Protein AF-A0AAU4G7V6-F1 (afdb_monomer_lite)

Foldseek 3Di:
DPLVVLVVLCVPLVVVLVVLLVVLVVQQVVCVVVVHDRDPSSVVSNVSSVVSVVVSVVSCVVSVD

Secondary structure (DSSP, 8-state):
--HHHHHHHHHHHHHHHHHHHHHHHHHHHHHHHTTPPPPHHHHHHHHHHHHHHHHHHHHHHHHT-

Structure (mmCIF, N/CA/C/O backbone):
data_AF-A0AAU4G7V6-F1
#
_entry.id   AF-A0AAU4G7V6-F1
#
loop_
_atom_site.group_PDB
_atom_site.id
_atom_site.type_symbol
_atom_site.label_atom_id
_atom_site.label_alt_id
_atom_site.label_comp_id
_atom_site.label_asym_id
_atom_site.label_entity_id
_atom_site.label_seq_id
_atom_site.pdbx_PDB_ins_code
_atom_site.Cartn_x
_atom_site.Cartn_y
_atom_site.Cartn_z
_atom_site.occupancy
_atom_site.B_iso_or_equiv
_atom_site.auth_seq_id
_atom_site.auth_comp_id
_atom_site.auth_asym_id
_atom_site.auth_atom_id
_atom_site.pdbx_PDB_model_num
ATOM 1 N N . MET A 1 1 ? 19.905 -3.058 -14.437 1.00 57.78 1 MET A N 1
ATOM 2 C CA . MET A 1 1 ? 18.664 -3.867 -14.339 1.00 57.78 1 MET A CA 1
ATOM 3 C C . MET A 1 1 ? 17.885 -3.668 -15.625 1.00 57.78 1 MET A C 1
ATOM 5 O O . MET A 1 1 ? 17.958 -2.573 -16.161 1.00 57.78 1 MET A O 1
ATOM 9 N N . ASN A 1 2 ? 17.216 -4.690 -16.168 1.00 77.25 2 ASN A N 1
ATOM 10 C CA . ASN A 1 2 ? 16.453 -4.504 -17.407 1.00 77.25 2 ASN A CA 1
ATOM 11 C C . ASN A 1 2 ? 15.274 -3.548 -17.117 1.00 77.25 2 ASN A C 1
ATOM 13 O O . ASN A 1 2 ? 14.457 -3.903 -16.263 1.00 77.25 2 ASN A O 1
ATOM 17 N N . PRO A 1 3 ? 15.178 -2.365 -17.754 1.00 69.31 3 PRO A N 1
ATOM 18 C CA . PRO A 1 3 ? 14.141 -1.369 -17.458 1.00 69.31 3 PRO A CA 1
ATOM 19 C C . PRO A 1 3 ? 12.724 -1.940 -17.579 1.00 69.31 3 PRO A C 1
ATOM 21 O O . PRO A 1 3 ? 11.861 -1.640 -16.761 1.00 69.31 3 PRO A O 1
ATOM 24 N N . VAL A 1 4 ? 12.522 -2.881 -18.505 1.00 75.50 4 VAL A N 1
ATOM 25 C CA . VAL A 1 4 ? 11.258 -3.613 -18.666 1.00 75.50 4 VAL A CA 1
ATOM 26 C C . VAL A 1 4 ? 10.870 -4.366 -17.385 1.00 75.50 4 VAL A C 1
ATOM 28 O O . VAL A 1 4 ? 9.710 -4.376 -16.997 1.00 75.50 4 VAL A O 1
ATOM 31 N N . MET A 1 5 ? 11.826 -4.962 -16.669 1.00 75.00 5 MET A N 1
ATOM 32 C CA . MET A 1 5 ? 11.542 -5.723 -15.445 1.00 75.00 5 MET A CA 1
ATOM 33 C C . MET A 1 5 ? 11.085 -4.823 -14.286 1.00 75.00 5 MET A C 1
ATOM 35 O O . MET A 1 5 ? 10.238 -5.230 -13.495 1.00 75.00 5 MET A O 1
ATOM 39 N N . ILE A 1 6 ? 11.626 -3.604 -14.191 1.00 71.75 6 ILE A N 1
ATOM 40 C CA . ILE A 1 6 ? 11.227 -2.613 -13.176 1.00 71.75 6 ILE A CA 1
ATOM 41 C C . ILE A 1 6 ? 9.815 -2.092 -13.462 1.00 71.75 6 ILE A C 1
ATOM 43 O O . ILE A 1 6 ? 9.022 -1.919 -12.533 1.00 71.75 6 ILE A O 1
ATOM 47 N N . ASP A 1 7 ? 9.487 -1.902 -14.738 1.00 78.19 7 ASP A N 1
ATOM 48 C CA . ASP A 1 7 ? 8.186 -1.397 -15.173 1.00 78.19 7 ASP A CA 1
ATOM 49 C C . ASP A 1 7 ? 7.066 -2.413 -14.892 1.00 78.19 7 ASP A C 1
ATOM 51 O O . ASP A 1 7 ? 6.056 -2.100 -14.257 1.00 78.19 7 ASP A O 1
ATOM 55 N N . TRP A 1 8 ? 7.306 -3.687 -15.225 1.00 80.44 8 TRP A N 1
ATOM 56 C CA . TRP A 1 8 ? 6.398 -4.787 -14.885 1.00 80.44 8 TRP A CA 1
ATOM 57 C C . TRP A 1 8 ? 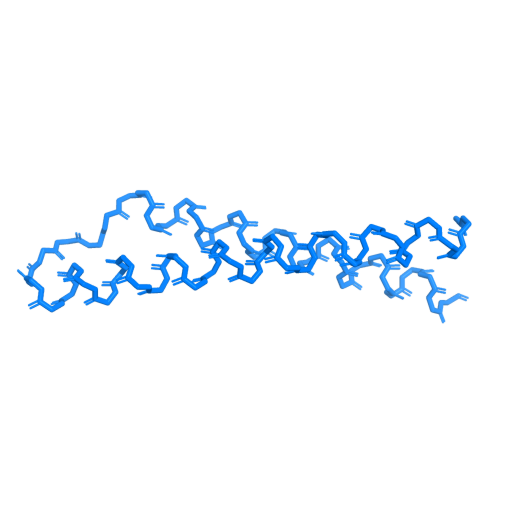6.217 -4.958 -13.375 1.00 80.44 8 TRP A C 1
ATOM 59 O O . TRP A 1 8 ? 5.099 -5.180 -12.905 1.00 80.44 8 TRP A O 1
ATOM 69 N N . LEU A 1 9 ? 7.295 -4.831 -12.593 1.00 75.94 9 LEU A N 1
ATOM 70 C CA . LEU A 1 9 ? 7.198 -4.930 -11.141 1.00 75.94 9 LEU A CA 1
ATOM 71 C C . LEU A 1 9 ? 6.403 -3.758 -10.555 1.00 75.94 9 LEU A C 1
ATOM 73 O O . LEU A 1 9 ? 5.568 -3.977 -9.685 1.00 75.94 9 LEU A O 1
ATOM 77 N N . SER A 1 10 ? 6.602 -2.537 -11.054 1.00 77.12 10 SER A N 1
ATOM 78 C CA . SER A 1 10 ? 5.829 -1.364 -10.631 1.00 77.12 10 SER A CA 1
ATOM 79 C C . SER A 1 10 ? 4.346 -1.516 -10.961 1.00 77.12 10 SER A C 1
ATOM 81 O O . SER A 1 10 ? 3.507 -1.269 -10.097 1.00 77.12 10 SER A O 1
ATOM 83 N N . ILE A 1 11 ? 4.014 -2.005 -12.159 1.00 82.12 11 ILE A N 1
ATOM 84 C CA . ILE A 1 11 ? 2.632 -2.265 -12.589 1.00 82.12 11 ILE A CA 1
ATOM 85 C C . ILE A 1 11 ? 1.906 -3.249 -11.668 1.00 82.12 11 ILE A C 1
ATOM 87 O O . ILE A 1 11 ? 0.712 -3.087 -11.430 1.00 82.12 11 ILE A O 1
ATOM 91 N N . VAL A 1 12 ? 2.599 -4.256 -11.135 1.00 80.00 12 VAL A N 1
ATOM 92 C CA . VAL A 1 12 ? 1.991 -5.265 -10.252 1.00 80.00 12 VAL A CA 1
ATOM 93 C C . VAL A 1 12 ? 2.007 -4.818 -8.791 1.00 80.00 12 VAL A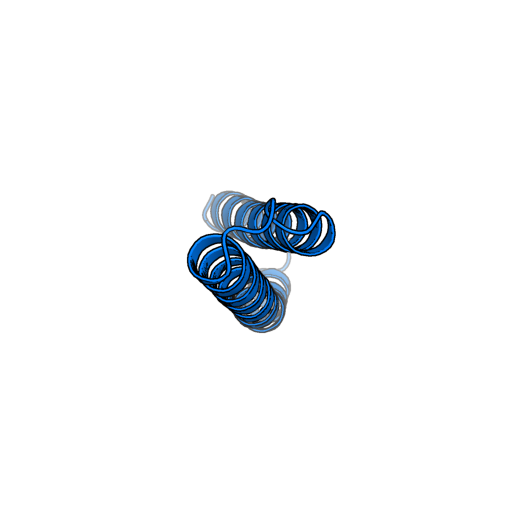 C 1
ATOM 95 O O . VAL A 1 12 ? 1.013 -4.949 -8.077 1.00 80.00 12 VAL A O 1
ATOM 98 N N . LEU A 1 13 ? 3.126 -4.270 -8.325 1.00 77.31 13 LEU A N 1
ATOM 99 C CA . LEU A 1 13 ? 3.342 -3.973 -6.913 1.00 77.31 13 LEU A CA 1
ATOM 100 C C . LEU A 1 13 ? 2.648 -2.672 -6.482 1.00 77.31 13 LEU A C 1
ATOM 102 O O . LEU A 1 13 ? 2.206 -2.573 -5.336 1.00 77.31 13 LEU A O 1
ATOM 106 N N . ALA A 1 14 ? 2.484 -1.702 -7.389 1.00 77.88 14 ALA A N 1
ATOM 107 C CA . ALA A 1 14 ? 1.773 -0.453 -7.110 1.00 77.88 14 ALA A CA 1
ATOM 108 C C . ALA A 1 14 ? 0.291 -0.670 -6.749 1.00 77.88 14 ALA A C 1
ATOM 110 O O . ALA A 1 14 ? -0.122 -0.204 -5.682 1.00 77.88 14 ALA A O 1
ATOM 111 N N . PRO A 1 15 ? -0.530 -1.389 -7.545 1.00 83.19 15 PRO A N 1
ATOM 112 C CA . PRO A 1 15 ? -1.922 -1.635 -7.182 1.00 83.19 15 PRO A CA 1
ATOM 113 C C . PRO A 1 15 ? -2.044 -2.481 -5.911 1.00 83.19 15 PRO A C 1
ATOM 115 O O . PRO A 1 15 ? -2.908 -2.193 -5.086 1.00 83.19 15 PRO A O 1
ATOM 118 N N . ILE A 1 16 ? -1.153 -3.457 -5.687 1.00 82.56 16 ILE A N 1
ATOM 119 C CA . ILE A 1 16 ? -1.128 -4.251 -4.445 1.00 82.56 16 ILE A CA 1
ATOM 120 C C . ILE A 1 16 ? -0.860 -3.353 -3.229 1.00 82.56 16 ILE A C 1
ATOM 122 O O . ILE A 1 16 ? -1.592 -3.416 -2.238 1.00 82.56 16 ILE A O 1
ATOM 126 N N . GLY A 1 17 ? 0.147 -2.480 -3.316 1.00 78.00 17 GLY A N 1
ATOM 127 C CA . GLY A 1 17 ? 0.469 -1.509 -2.271 1.00 78.00 17 GLY A CA 1
ATOM 128 C C . GLY A 1 17 ? -0.696 -0.558 -1.987 1.00 78.00 17 GLY A C 1
ATOM 129 O O . GLY A 1 17 ? -1.065 -0.364 -0.828 1.00 78.00 17 GLY A O 1
ATOM 130 N N . CYS A 1 18 ? -1.340 -0.034 -3.034 1.00 81.00 18 CYS A N 1
ATOM 131 C CA . CYS A 1 18 ? -2.524 0.817 -2.910 1.00 81.00 18 CYS A CA 1
ATOM 132 C C . CYS A 1 18 ? -3.695 0.094 -2.234 1.00 81.00 18 CYS A C 1
ATOM 134 O O . CYS A 1 18 ? -4.288 0.643 -1.307 1.00 81.00 18 CYS A O 1
ATOM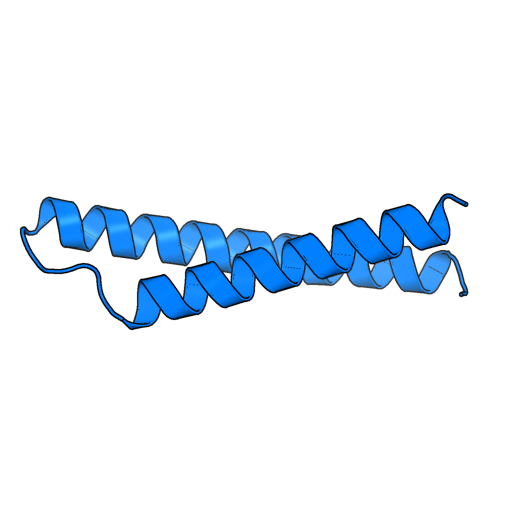 136 N N . ILE A 1 19 ? -4.015 -1.140 -2.636 1.00 84.31 19 ILE A N 1
ATOM 137 C CA . ILE A 1 19 ? -5.110 -1.919 -2.037 1.00 84.31 19 ILE A CA 1
ATOM 138 C C . ILE A 1 19 ? -4.841 -2.174 -0.550 1.00 84.31 19 ILE A C 1
ATOM 140 O O . ILE A 1 19 ? -5.741 -2.002 0.275 1.00 84.31 19 ILE A O 1
ATOM 144 N N . LEU A 1 20 ? -3.606 -2.528 -0.182 1.00 77.50 20 LEU A N 1
ATOM 145 C CA . LEU A 1 20 ? -3.220 -2.739 1.215 1.00 77.50 20 LEU A CA 1
ATOM 146 C C . LEU A 1 20 ? -3.330 -1.457 2.048 1.00 77.50 20 LEU A C 1
ATOM 148 O O . LEU A 1 20 ? -3.860 -1.503 3.161 1.00 77.50 20 LEU A O 1
ATOM 152 N N . LEU A 1 21 ? -2.895 -0.314 1.509 1.00 77.69 21 LEU A N 1
ATOM 153 C CA . LEU A 1 21 ? -3.012 0.986 2.174 1.00 77.69 21 LEU A CA 1
ATOM 154 C C . LEU A 1 21 ? -4.472 1.412 2.343 1.00 77.69 21 LEU A C 1
ATOM 156 O O . LEU A 1 21 ? -4.860 1.842 3.429 1.00 77.69 21 LEU A O 1
ATOM 160 N N . ILE A 1 22 ? -5.302 1.246 1.310 1.00 81.69 22 ILE A N 1
ATOM 161 C CA . ILE A 1 22 ? -6.736 1.552 1.372 1.00 81.69 22 ILE A CA 1
ATOM 162 C C . ILE A 1 22 ? -7.418 0.650 2.406 1.00 81.69 22 ILE A C 1
ATOM 164 O O . ILE A 1 22 ? -8.143 1.145 3.269 1.00 81.69 22 ILE A O 1
ATOM 16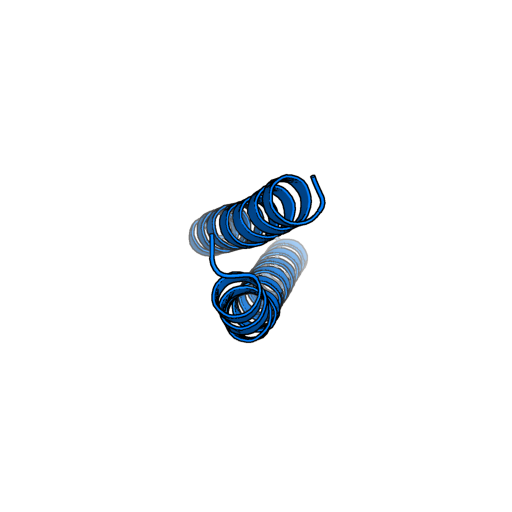8 N N . ALA A 1 23 ? -7.145 -0.656 2.394 1.00 78.50 23 ALA A N 1
ATOM 169 C CA . ALA A 1 23 ? -7.701 -1.594 3.367 1.00 78.50 23 ALA A CA 1
ATOM 170 C C . ALA A 1 23 ? -7.267 -1.266 4.808 1.00 78.50 23 ALA A C 1
ATOM 172 O O . ALA A 1 23 ? -8.090 -1.314 5.729 1.00 78.50 23 ALA A O 1
ATOM 173 N N . ALA A 1 24 ? -6.001 -0.888 5.012 1.00 78.00 24 ALA A N 1
ATOM 174 C CA . ALA A 1 24 ? -5.490 -0.442 6.305 1.00 78.00 24 ALA A CA 1
ATOM 175 C C . ALA A 1 24 ? -6.189 0.840 6.778 1.00 78.00 24 ALA A C 1
ATOM 177 O O . ALA A 1 24 ? -6.613 0.923 7.934 1.00 78.00 24 ALA A O 1
ATOM 178 N N . LEU A 1 25 ? -6.369 1.818 5.885 1.00 78.94 25 LEU A N 1
ATOM 179 C CA . LEU A 1 25 ? -7.067 3.070 6.173 1.00 78.94 25 LEU A CA 1
ATOM 180 C C . LEU A 1 25 ? -8.529 2.829 6.544 1.00 78.94 25 LEU A C 1
ATOM 182 O O . LEU A 1 25 ? -8.990 3.362 7.552 1.00 78.94 25 LEU A O 1
ATOM 186 N N . VAL A 1 26 ? -9.244 1.994 5.788 1.00 83.50 26 VAL A N 1
ATOM 187 C CA . VAL A 1 26 ? -10.648 1.656 6.057 1.00 83.50 26 VAL A CA 1
ATOM 188 C C . VAL A 1 26 ? -10.787 0.953 7.408 1.00 83.50 26 VAL A C 1
ATOM 190 O O . VAL A 1 26 ? -11.608 1.371 8.224 1.00 83.50 26 VAL A O 1
ATOM 193 N N . LYS A 1 27 ? -9.949 -0.051 7.703 1.00 78.00 27 LYS A N 1
ATOM 194 C CA . LYS A 1 27 ? -9.972 -0.744 9.004 1.00 78.00 27 LYS A CA 1
ATOM 195 C C . LYS A 1 27 ? -9.642 0.189 10.166 1.00 78.00 27 LYS A C 1
ATOM 197 O O . LYS A 1 27 ? -10.311 0.136 11.195 1.00 78.00 27 LYS A O 1
ATOM 202 N N . THR A 1 28 ? -8.653 1.066 9.999 1.00 77.44 28 THR A N 1
ATOM 203 C CA . THR A 1 28 ? -8.276 2.044 11.031 1.00 77.44 28 THR A CA 1
ATOM 204 C C . THR A 1 28 ? -9.404 3.043 11.271 1.00 77.44 28 THR A C 1
ATOM 206 O O . THR A 1 28 ? -9.796 3.261 12.412 1.00 77.44 28 THR A O 1
ATOM 209 N N . ARG A 1 29 ? -9.989 3.601 10.203 1.00 78.88 29 ARG A N 1
ATOM 210 C CA . ARG A 1 29 ? -11.128 4.531 10.281 1.00 78.88 29 ARG A CA 1
ATOM 211 C C . ARG A 1 29 ? -12.340 3.873 10.932 1.00 78.88 29 ARG A C 1
ATOM 213 O O . ARG A 1 29 ? -12.965 4.498 11.781 1.00 78.88 29 ARG A O 1
ATOM 220 N N . SER A 1 30 ? -12.648 2.627 10.570 1.00 79.94 30 SER A N 1
ATOM 221 C CA . SER A 1 30 ? -13.760 1.869 11.150 1.00 79.94 30 SER A CA 1
ATOM 222 C C . SER A 1 30 ? -13.566 1.623 12.647 1.00 79.94 30 SER A C 1
ATOM 224 O O . SER A 1 30 ? -14.510 1.793 13.411 1.00 79.94 30 SER A O 1
ATOM 226 N N . ALA A 1 31 ? -12.353 1.264 13.078 1.00 76.06 31 ALA A N 1
ATOM 227 C CA . ALA A 1 31 ? -12.048 1.044 14.491 1.00 76.06 31 ALA A CA 1
ATOM 228 C C . ALA A 1 31 ? -12.116 2.339 15.311 1.00 76.06 31 ALA A C 1
ATOM 230 O O . ALA A 1 31 ? -12.747 2.357 16.363 1.00 76.06 31 ALA A O 1
ATOM 231 N N . VAL A 1 32 ? -11.570 3.439 14.775 1.00 78.31 32 VAL A N 1
ATOM 232 C CA . VAL A 1 32 ? -11.669 4.775 15.387 1.00 78.31 32 VAL A CA 1
ATOM 233 C C . VAL A 1 32 ? -13.131 5.206 15.523 1.00 78.31 32 VAL A C 1
ATOM 235 O O . VAL A 1 32 ? -13.528 5.682 16.582 1.00 78.31 32 VAL A O 1
ATOM 238 N N . LYS A 1 33 ? -13.957 4.993 14.487 1.00 80.19 33 LYS A N 1
ATOM 239 C CA . LYS A 1 33 ? -15.400 5.291 14.540 1.00 80.19 33 LYS A CA 1
ATOM 240 C C . LYS A 1 33 ? -16.141 4.442 15.575 1.00 80.19 33 LYS A C 1
ATOM 242 O O . LYS A 1 33 ? -17.106 4.915 16.158 1.00 80.19 33 LYS A O 1
ATOM 247 N N . ALA A 1 34 ? -15.693 3.207 15.788 1.00 81.69 34 ALA A N 1
ATOM 248 C CA . ALA A 1 34 ? -16.245 2.294 16.783 1.00 81.69 34 ALA A CA 1
ATOM 249 C C . ALA A 1 34 ? -15.717 2.550 18.210 1.00 81.69 34 ALA A C 1
ATOM 251 O O . ALA A 1 34 ? -16.090 1.817 19.120 1.00 81.69 34 ALA A O 1
ATOM 252 N N . GLY A 1 35 ? -14.830 3.535 18.413 1.00 79.62 35 GLY A N 1
ATOM 253 C CA . GLY A 1 35 ? -14.187 3.792 19.707 1.00 79.62 35 GLY A CA 1
ATOM 254 C C . GLY A 1 35 ? -13.240 2.676 20.162 1.00 79.62 35 GLY A C 1
ATOM 255 O O . GLY A 1 35 ? -12.801 2.673 21.309 1.00 79.62 35 GLY A O 1
ATOM 256 N N . ASN A 1 36 ? -12.919 1.732 19.274 1.00 74.75 36 ASN A N 1
ATOM 257 C CA . ASN A 1 36 ? -12.042 0.609 19.565 1.00 74.75 36 ASN A CA 1
ATOM 258 C C . ASN A 1 36 ? -10.583 0.960 19.237 1.00 74.75 36 ASN A C 1
ATOM 260 O O . ASN A 1 36 ? -10.318 1.706 18.286 1.00 74.75 36 ASN A O 1
ATOM 264 N N . PRO A 1 37 ? -9.611 0.396 19.977 1.00 71.50 37 PRO A N 1
ATOM 265 C CA . PRO A 1 37 ? -8.203 0.560 19.650 1.00 71.50 37 PRO A CA 1
ATOM 266 C C . PRO A 1 37 ? -7.932 0.067 18.223 1.00 71.50 37 PRO A C 1
ATOM 268 O O . PRO A 1 37 ? -8.495 -0.933 17.770 1.00 71.50 37 PRO A O 1
ATOM 271 N N . ALA A 1 38 ? -7.072 0.789 17.500 1.00 67.56 38 ALA A N 1
ATOM 272 C CA . ALA A 1 38 ? -6.756 0.465 16.114 1.00 67.56 38 ALA A CA 1
ATOM 273 C C . ALA A 1 38 ? -6.253 -0.990 16.004 1.00 67.56 38 ALA A C 1
ATOM 275 O O . ALA A 1 38 ? -5.311 -1.361 16.715 1.00 67.56 38 ALA A O 1
ATOM 276 N N . PRO A 1 39 ? -6.848 -1.822 15.129 1.00 72.69 39 PRO A N 1
ATOM 277 C CA . PRO A 1 39 ? -6.548 -3.242 15.084 1.00 72.69 39 PRO A CA 1
ATOM 278 C C . PRO A 1 39 ? -5.089 -3.461 14.684 1.00 72.69 39 PRO A C 1
ATOM 280 O O . PRO A 1 39 ? -4.590 -2.830 13.750 1.00 72.69 39 PRO A O 1
ATOM 283 N N . ALA A 1 40 ? -4.409 -4.395 15.357 1.00 76.62 40 ALA A N 1
ATOM 284 C CA . ALA A 1 40 ? -3.016 -4.739 15.061 1.00 76.62 40 ALA A CA 1
ATOM 285 C C . ALA A 1 40 ? -2.815 -5.104 13.577 1.00 76.62 40 ALA A C 1
ATOM 287 O O . ALA A 1 40 ? -1.813 -4.731 12.969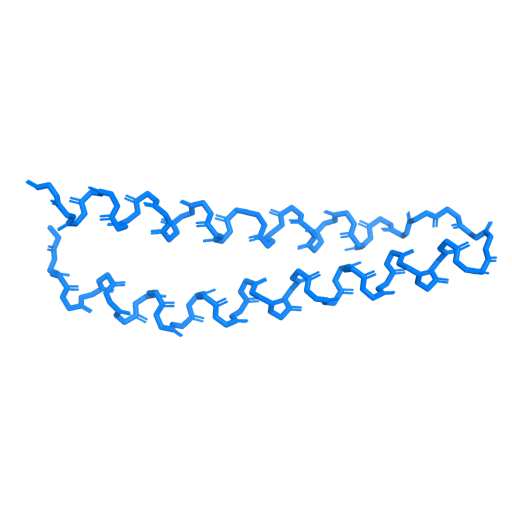 1.00 76.62 40 ALA A O 1
ATOM 288 N N . SER A 1 41 ? -3.822 -5.731 12.959 1.00 72.25 41 SER A N 1
ATOM 289 C CA . SER A 1 41 ? -3.835 -6.046 11.528 1.00 72.25 41 SER A CA 1
ATOM 290 C C . SER A 1 41 ? -3.808 -4.811 10.621 1.00 72.25 41 SER A C 1
ATOM 292 O O . SER A 1 41 ? -3.214 -4.875 9.550 1.00 72.25 41 SER A O 1
ATOM 294 N N . ALA A 1 42 ? -4.377 -3.673 11.033 1.00 73.19 42 ALA A N 1
ATOM 295 C CA . ALA A 1 42 ? -4.299 -2.438 10.255 1.00 73.19 42 ALA A CA 1
ATOM 296 C C . ALA A 1 42 ? -2.891 -1.831 10.281 1.00 73.19 42 ALA A C 1
ATOM 298 O O . ALA A 1 42 ? -2.407 -1.406 9.237 1.00 73.19 42 ALA A O 1
ATOM 299 N N . LYS A 1 43 ? -2.199 -1.868 11.429 1.00 74.44 43 LYS A N 1
ATOM 300 C CA . LYS A 1 43 ? -0.790 -1.441 11.518 1.00 74.44 43 LYS A CA 1
ATOM 301 C C . LYS A 1 43 ? 0.120 -2.305 10.642 1.00 74.44 43 LYS A C 1
ATOM 303 O O . LYS A 1 43 ? 0.966 -1.769 9.935 1.00 74.44 43 LYS A O 1
ATOM 308 N N . VAL A 1 44 ? -0.091 -3.625 10.641 1.00 78.81 44 VAL A N 1
ATOM 309 C CA . VAL A 1 44 ? 0.660 -4.551 9.775 1.00 78.81 44 VAL A CA 1
ATOM 310 C C . VAL A 1 44 ? 0.398 -4.249 8.297 1.00 78.81 44 VAL A C 1
ATOM 312 O O . VAL A 1 44 ? 1.348 -4.076 7.540 1.00 78.81 44 VAL A O 1
ATOM 315 N N . MET A 1 45 ? -0.867 -4.109 7.882 1.00 76.12 45 MET A N 1
ATOM 316 C CA . MET A 1 45 ? -1.212 -3.781 6.489 1.00 76.12 45 MET A CA 1
ATOM 317 C C . MET A 1 45 ? -0.637 -2.424 6.053 1.00 76.12 45 MET A C 1
ATOM 319 O O . MET A 1 45 ? -0.176 -2.292 4.922 1.00 76.12 45 MET A O 1
ATOM 323 N N . GLN A 1 46 ? -0.605 -1.437 6.952 1.00 77.75 46 GLN A N 1
ATOM 324 C CA . GLN A 1 46 ? 0.001 -0.133 6.689 1.00 77.75 46 GLN A CA 1
ATOM 325 C C . GLN A 1 46 ? 1.522 -0.240 6.506 1.00 77.75 46 GLN A C 1
ATOM 327 O O . GLN A 1 46 ? 2.059 0.325 5.558 1.00 77.75 46 GLN A O 1
ATOM 332 N N . GLY A 1 47 ? 2.206 -1.013 7.358 1.00 79.88 47 GLY A N 1
ATOM 333 C CA . GLY A 1 47 ? 3.643 -1.273 7.239 1.00 79.88 47 GLY A CA 1
ATOM 334 C C . GLY A 1 47 ? 4.013 -1.978 5.931 1.00 79.88 47 GLY A C 1
ATOM 335 O O . GLY A 1 47 ? 4.923 -1.536 5.234 1.00 79.88 47 GLY A O 1
ATOM 336 N N . VAL A 1 48 ? 3.264 -3.020 5.549 1.00 78.44 48 VAL A N 1
ATOM 337 C CA . VAL A 1 48 ? 3.472 -3.732 4.273 1.00 78.44 48 VAL A CA 1
ATOM 338 C C . VAL A 1 48 ? 3.214 -2.808 3.078 1.00 78.44 48 VAL A C 1
ATOM 340 O O . VAL A 1 48 ? 3.989 -2.811 2.122 1.00 78.44 48 VAL A O 1
ATOM 343 N N . GLY A 1 49 ? 2.169 -1.977 3.142 1.00 76.56 49 GLY A N 1
ATOM 344 C CA . GLY A 1 49 ? 1.871 -0.988 2.108 1.00 76.56 49 GLY A CA 1
ATOM 345 C C . GLY A 1 49 ? 2.994 0.038 1.923 1.00 76.56 49 GLY A C 1
ATOM 346 O O . GLY A 1 49 ? 3.415 0.286 0.796 1.00 76.56 49 GLY A O 1
ATOM 347 N N . ILE A 1 50 ? 3.534 0.579 3.021 1.00 80.06 50 ILE A N 1
ATOM 348 C CA . ILE A 1 50 ? 4.664 1.523 2.987 1.00 80.06 50 ILE A CA 1
ATOM 349 C C . ILE A 1 50 ? 5.917 0.857 2.406 1.00 80.06 50 ILE A C 1
ATOM 351 O O . ILE A 1 50 ? 6.572 1.445 1.548 1.00 80.06 50 ILE A O 1
ATOM 355 N N . ALA A 1 51 ? 6.231 -0.374 2.822 1.00 79.31 51 ALA A N 1
ATOM 356 C CA . ALA A 1 51 ? 7.375 -1.116 2.297 1.00 79.31 51 ALA A CA 1
ATOM 35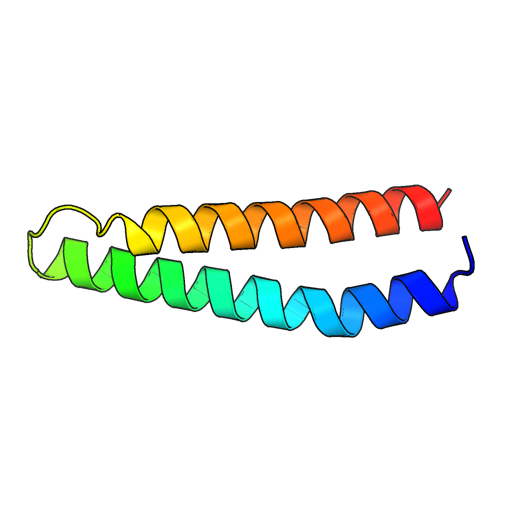7 C C . ALA A 1 51 ? 7.264 -1.348 0.781 1.00 79.31 51 ALA A C 1
ATOM 359 O O . ALA A 1 51 ? 8.235 -1.127 0.060 1.00 79.31 51 ALA A O 1
ATOM 360 N N . CYS A 1 52 ? 6.078 -1.716 0.280 1.00 76.81 52 CYS A N 1
ATOM 361 C CA . CYS A 1 52 ? 5.849 -1.886 -1.159 1.00 76.81 52 CYS A CA 1
ATOM 362 C C . CYS A 1 52 ? 6.090 -0.584 -1.935 1.00 76.81 52 CYS A C 1
ATOM 364 O O . CYS A 1 52 ? 6.786 -0.596 -2.948 1.00 76.81 52 CYS A O 1
ATOM 366 N N . VAL A 1 53 ? 5.561 0.546 -1.450 1.00 79.62 53 VAL A N 1
ATOM 367 C CA . VAL A 1 53 ? 5.746 1.855 -2.102 1.00 79.62 53 VAL A CA 1
ATOM 368 C C . VAL A 1 53 ? 7.216 2.285 -2.084 1.00 79.62 53 VAL A C 1
ATOM 370 O O . VAL A 1 53 ? 7.720 2.765 -3.097 1.00 79.62 53 VAL A O 1
ATOM 373 N N . LEU A 1 54 ? 7.925 2.069 -0.971 1.00 82.00 54 LEU A N 1
ATOM 374 C CA . LEU A 1 54 ? 9.357 2.368 -0.860 1.00 82.00 54 LEU A CA 1
ATOM 375 C C . LEU A 1 54 ? 10.199 1.544 -1.836 1.00 82.00 54 LEU A C 1
ATOM 377 O O . LEU A 1 54 ? 11.093 2.095 -2.471 1.00 82.00 54 LEU A O 1
ATOM 381 N N . ILE A 1 55 ? 9.902 0.251 -1.992 1.00 81.44 55 ILE A N 1
ATOM 382 C CA . ILE A 1 55 ? 10.600 -0.613 -2.953 1.00 81.44 55 ILE A CA 1
ATOM 383 C C . ILE A 1 55 ? 10.430 -0.071 -4.375 1.00 81.44 55 ILE A C 1
ATOM 385 O O . ILE A 1 55 ? 11.417 0.075 -5.090 1.00 81.44 55 ILE A O 1
ATOM 389 N N . ILE A 1 56 ? 9.209 0.298 -4.770 1.00 79.69 56 ILE A N 1
ATOM 390 C CA . ILE A 1 56 ? 8.938 0.883 -6.094 1.00 79.69 56 ILE A CA 1
ATOM 391 C C . ILE A 1 56 ? 9.691 2.204 -6.274 1.00 79.69 56 ILE A C 1
ATOM 393 O O . ILE A 1 56 ? 10.318 2.421 -7.308 1.00 79.69 56 ILE A O 1
ATOM 397 N N . ALA A 1 57 ? 9.664 3.078 -5.266 1.00 81.56 57 ALA A N 1
ATOM 398 C CA . ALA A 1 57 ? 10.354 4.363 -5.317 1.00 81.56 57 ALA A CA 1
ATOM 399 C C . ALA A 1 57 ? 11.872 4.194 -5.494 1.00 81.56 57 ALA A C 1
ATOM 401 O O . ALA A 1 57 ? 12.471 4.875 -6.324 1.00 81.56 57 ALA A O 1
ATOM 402 N N . ILE A 1 58 ? 12.485 3.250 -4.771 1.00 83.94 58 ILE A N 1
ATOM 403 C CA . ILE A 1 58 ? 13.914 2.935 -4.895 1.00 83.94 58 ILE A CA 1
ATOM 404 C C . ILE A 1 58 ? 14.225 2.355 -6.278 1.00 83.94 58 ILE A C 1
ATOM 406 O O . ILE A 1 58 ? 15.201 2.761 -6.901 1.00 83.94 58 ILE A O 1
ATOM 410 N N . LEU A 1 59 ? 13.400 1.435 -6.783 1.00 78.75 59 LEU A N 1
ATOM 411 C CA . LEU A 1 59 ? 13.602 0.834 -8.103 1.00 78.75 59 LEU A CA 1
ATOM 412 C C . LEU A 1 59 ? 13.489 1.857 -9.235 1.00 78.75 59 LEU A C 1
ATOM 414 O O . LEU A 1 59 ? 14.281 1.802 -10.171 1.00 78.75 59 LEU A O 1
ATOM 418 N N . ASN A 1 60 ? 12.560 2.809 -9.128 1.00 77.56 60 ASN A N 1
ATOM 419 C CA . ASN A 1 60 ? 12.449 3.913 -10.078 1.00 77.56 60 ASN A CA 1
ATOM 420 C C . ASN A 1 60 ? 13.633 4.878 -9.974 1.00 77.56 60 ASN A C 1
ATOM 422 O O . ASN A 1 60 ? 14.149 5.306 -11.000 1.00 77.56 60 ASN A O 1
ATOM 426 N N . LEU A 1 61 ? 14.116 5.180 -8.765 1.00 79.88 61 LEU A N 1
ATOM 427 C CA . LEU A 1 61 ? 15.301 6.021 -8.580 1.00 79.88 61 LEU A CA 1
ATOM 428 C C . LEU A 1 61 ? 16.563 5.370 -9.170 1.00 79.88 61 LEU A C 1
ATOM 430 O O . LEU A 1 61 ? 17.343 6.041 -9.834 1.00 79.88 61 LEU A O 1
ATOM 434 N N . VAL A 1 62 ? 16.744 4.063 -8.956 1.00 78.44 62 VAL A N 1
ATOM 435 C CA . VAL A 1 62 ? 17.873 3.289 -9.501 1.00 78.44 62 VAL A CA 1
ATOM 436 C C . VAL A 1 62 ? 17.747 3.084 -11.012 1.00 78.44 62 VAL A C 1
ATOM 438 O O . VAL A 1 62 ? 18.758 3.051 -11.699 1.00 78.44 62 VAL A O 1
ATOM 441 N N . GLY A 1 63 ? 16.530 2.922 -11.537 1.00 63.69 63 GLY A N 1
ATOM 442 C CA . GLY A 1 63 ? 16.285 2.765 -12.973 1.00 63.69 63 GLY A CA 1
ATOM 443 C C . GLY A 1 63 ? 16.335 4.072 -13.771 1.00 63.69 63 GLY A C 1
ATOM 444 O O . GLY A 1 63 ? 16.501 4.022 -14.985 1.00 63.69 63 GLY A O 1
ATOM 445 N N . SER A 1 64 ? 16.182 5.221 -13.107 1.00 60.47 64 SER A N 1
ATOM 446 C CA . SER A 1 64 ? 16.220 6.555 -13.721 1.00 60.47 64 SER A CA 1
ATOM 447 C C . SER A 1 64 ? 17.625 7.177 -13.770 1.00 60.47 64 SER A C 1
ATOM 449 O O . SER A 1 64 ? 17.758 8.287 -14.290 1.00 60.47 64 SER A O 1
ATOM 451 N N . ASN A 1 65 ? 18.637 6.508 -13.211 1.00 50.62 65 ASN A N 1
ATOM 452 C CA . ASN A 1 65 ? 20.031 6.957 -13.119 1.00 50.62 65 ASN A CA 1
ATOM 453 C C . ASN A 1 65 ? 20.929 6.103 -14.025 1.00 50.62 65 ASN A C 1
ATOM 455 O O . ASN A 1 65 ? 21.933 6.646 -14.530 1.00 50.62 65 ASN A O 1
#

Radius of gyration: 14.87 Å; chains: 1; bounding box: 36×13×38 Å

pLDDT: mean 76.85, std 5.93, range [50.62, 84.31]

Sequence (65 aa):
MNPVMIDWLSIVLAPIGCILLIAALVKTRSAVKAGNPAPASAKVMQGVGIACVLIIAILNLVGSN